Protein AF-A0A554V307-F1 (afdb_monomer_lite)

Foldseek 3Di:
DDPVVLVVCVVVVLVQLSVQVVCCVVVVDDPDDPVNNVVSSVVRD

pLDDT: mean 77.01, std 9.57, range [49.22, 89.0]

Sequence (45 aa):
MNTQTLLQMKQLRLYGMHRAFSTTLEANHGNYTNDELIAYLLQSE

Structure (mmCIF, N/CA/C/O backbone):
data_AF-A0A554V307-F1
#
_entry.id   AF-A0A554V307-F1
#
loop_
_atom_site.group_PDB
_atom_site.id
_atom_site.type_symbol
_atom_site.label_atom_id
_atom_site.label_alt_id
_atom_site.label_comp_id
_atom_site.label_asym_id
_atom_site.label_entity_id
_atom_site.label_seq_id
_atom_site.pdbx_PDB_ins_code
_atom_site.Cartn_x
_atom_site.Cartn_y
_atom_site.Cartn_z
_atom_site.occupancy
_atom_site.B_iso_or_equiv
_atom_site.auth_seq_id
_atom_site.auth_comp_id
_atom_site.auth_asym_id
_atom_site.auth_atom_id
_atom_site.pdbx_PDB_model_num
ATOM 1 N N . MET A 1 1 ? 9.591 9.893 -3.747 1.00 49.22 1 MET A N 1
ATOM 2 C CA . MET A 1 1 ? 8.125 9.974 -3.936 1.00 49.22 1 MET A CA 1
ATOM 3 C C . MET A 1 1 ? 7.433 9.916 -2.578 1.00 49.22 1 MET A C 1
ATOM 5 O O . MET A 1 1 ? 8.025 9.400 -1.640 1.00 49.22 1 MET A O 1
ATOM 9 N N . ASN A 1 2 ? 6.265 10.555 -2.460 1.00 62.72 2 ASN A N 1
ATOM 10 C CA . ASN A 1 2 ? 5.720 11.163 -1.237 1.00 62.72 2 ASN A CA 1
ATOM 11 C C . ASN A 1 2 ? 5.522 10.214 -0.038 1.00 62.72 2 ASN A C 1
ATOM 13 O O . ASN A 1 2 ? 4.562 9.450 0.021 1.00 62.72 2 ASN A O 1
ATOM 17 N N . THR A 1 3 ? 6.351 10.389 0.996 1.00 68.81 3 THR A N 1
ATOM 18 C CA . THR A 1 3 ? 6.118 9.877 2.361 1.00 68.81 3 THR A CA 1
ATOM 19 C C . THR A 1 3 ? 4.754 10.301 2.914 1.00 68.81 3 THR A C 1
ATOM 21 O O . THR A 1 3 ? 4.163 9.587 3.719 1.00 68.81 3 THR A O 1
ATOM 24 N N . GLN A 1 4 ? 4.219 11.427 2.434 1.00 79.62 4 GLN A N 1
ATOM 25 C CA . GLN A 1 4 ? 2.881 11.911 2.754 1.00 79.62 4 GLN A CA 1
ATOM 26 C C . GLN A 1 4 ? 1.773 10.955 2.288 1.00 79.62 4 GLN A C 1
ATOM 28 O O . GLN A 1 4 ? 0.841 10.706 3.047 1.00 79.62 4 GLN A O 1
ATOM 33 N N . THR A 1 5 ? 1.903 10.349 1.105 1.00 78.88 5 THR A N 1
ATOM 34 C CA . THR A 1 5 ? 0.910 9.410 0.559 1.00 78.88 5 THR A CA 1
ATOM 35 C C . THR A 1 5 ? 0.829 8.133 1.397 1.00 78.88 5 THR A C 1
ATOM 37 O O . THR A 1 5 ? -0.265 7.694 1.743 1.00 78.88 5 THR A O 1
ATOM 40 N N . LEU A 1 6 ? 1.975 7.589 1.822 1.00 77.81 6 LEU A N 1
ATOM 41 C CA . LEU A 1 6 ? 2.033 6.447 2.746 1.00 77.81 6 LEU A CA 1
ATOM 42 C C . LEU A 1 6 ? 1.384 6.770 4.100 1.00 77.81 6 LEU A C 1
ATOM 44 O O . LEU A 1 6 ? 0.638 5.964 4.657 1.00 77.81 6 LEU A O 1
ATOM 48 N N . LEU A 1 7 ? 1.623 7.977 4.617 1.00 82.44 7 LEU A N 1
ATOM 49 C CA . LEU A 1 7 ? 1.033 8.437 5.873 1.00 82.44 7 LEU A CA 1
ATOM 50 C C . LEU A 1 7 ? -0.492 8.564 5.769 1.00 82.44 7 LEU A C 1
ATOM 52 O O . LEU A 1 7 ? -1.203 8.154 6.687 1.00 82.44 7 LEU A O 1
ATOM 56 N N . GLN A 1 8 ? -0.994 9.062 4.638 1.00 83.94 8 GLN A N 1
ATOM 57 C CA . GLN A 1 8 ? -2.426 9.139 4.351 1.00 83.94 8 GLN A CA 1
ATOM 58 C C . GLN A 1 8 ? -3.056 7.746 4.226 1.00 83.94 8 GLN A C 1
ATOM 60 O O . GLN A 1 8 ? -4.083 7.499 4.852 1.00 83.94 8 GLN A O 1
ATOM 65 N N . MET A 1 9 ? -2.424 6.804 3.517 1.00 84.94 9 MET A N 1
ATOM 66 C CA . MET A 1 9 ? -2.901 5.413 3.426 1.00 84.94 9 MET A CA 1
ATOM 67 C C . MET A 1 9 ? -2.997 4.756 4.809 1.00 84.94 9 MET A C 1
ATOM 69 O O . MET A 1 9 ? -3.988 4.096 5.120 1.00 84.94 9 MET A O 1
ATOM 73 N N . LYS A 1 10 ? -2.014 5.003 5.686 1.00 82.38 10 LYS A N 1
ATOM 74 C CA . LYS A 1 10 ? -2.027 4.516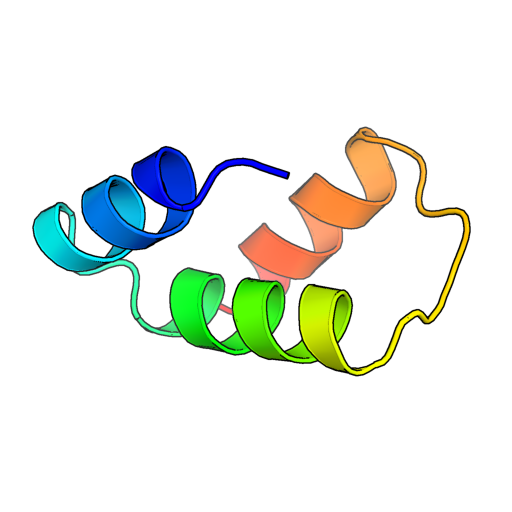 7.072 1.00 82.38 10 LYS A CA 1
ATOM 75 C C . LYS A 1 10 ? -3.147 5.144 7.910 1.00 82.38 10 LYS A C 1
ATOM 77 O O . LYS A 1 10 ? -3.775 4.434 8.693 1.00 82.38 10 LYS A O 1
ATOM 82 N N . GLN A 1 11 ? -3.411 6.444 7.752 1.00 87.12 11 GLN A N 1
ATOM 83 C CA . GLN A 1 11 ? -4.524 7.134 8.424 1.00 87.12 11 GLN A CA 1
ATOM 84 C C . GLN A 1 11 ? -5.891 6.628 7.943 1.00 87.12 11 GLN A C 1
ATOM 86 O O . GLN A 1 11 ? -6.805 6.476 8.750 1.00 87.12 11 GLN A O 1
ATOM 91 N N . LEU A 1 12 ? -6.006 6.309 6.653 1.00 89.00 12 LEU A N 1
ATOM 92 C CA . LEU A 1 12 ? -7.206 5.747 6.032 1.00 89.00 12 LEU A CA 1
ATOM 93 C C . LEU A 1 12 ? -7.356 4.231 6.244 1.00 89.00 12 LEU A C 1
ATOM 95 O O . LEU A 1 12 ? -8.364 3.664 5.837 1.00 89.00 12 LEU A O 1
ATOM 99 N N . ARG A 1 13 ? -6.397 3.584 6.927 1.00 87.06 13 ARG A N 1
ATOM 100 C CA . ARG A 1 13 ? -6.376 2.138 7.232 1.00 87.06 13 ARG A CA 1
ATOM 101 C C . ARG A 1 13 ? -6.302 1.237 5.985 1.00 87.06 13 ARG A C 1
ATOM 103 O O . ARG A 1 13 ? -6.676 0.072 6.062 1.00 87.06 13 ARG A O 1
ATOM 110 N N . LEU A 1 14 ? -5.757 1.753 4.881 1.00 84.88 14 LEU A N 1
ATOM 111 C CA . LEU A 1 14 ? -5.500 1.031 3.625 1.00 84.88 14 LEU A CA 1
ATOM 112 C C . LEU A 1 14 ? -4.196 0.229 3.737 1.00 84.88 14 LEU A C 1
ATOM 114 O O . LEU A 1 14 ? -3.165 0.575 3.150 1.00 84.88 14 LEU A O 1
ATOM 118 N N . TYR A 1 15 ? -4.182 -0.771 4.619 1.00 84.75 15 TYR A N 1
ATOM 119 C CA . TYR A 1 15 ? -2.956 -1.494 4.962 1.00 84.75 15 TYR A CA 1
ATOM 120 C C . TYR A 1 15 ? -2.452 -2.396 3.824 1.00 84.75 15 TYR A C 1
ATOM 122 O O . TYR A 1 15 ? -1.237 -2.595 3.723 1.00 84.75 15 TYR A O 1
ATOM 130 N N . GLY A 1 16 ? -3.348 -2.898 2.965 1.00 83.06 16 GLY A N 1
ATOM 131 C CA . GLY A 1 16 ? -2.999 -3.680 1.778 1.00 83.06 16 GLY A CA 1
ATOM 132 C C . GLY A 1 16 ? -2.261 -2.818 0.759 1.00 83.06 16 GLY A C 1
ATOM 133 O O . GLY A 1 16 ? -1.111 -3.106 0.411 1.00 83.06 16 GLY A O 1
ATOM 134 N N . MET A 1 17 ? -2.843 -1.664 0.420 1.00 84.69 17 MET A N 1
ATOM 135 C CA . MET A 1 17 ? -2.209 -0.658 -0.437 1.00 84.69 17 MET A CA 1
ATOM 136 C C . MET A 1 17 ? -0.904 -0.139 0.155 1.00 84.69 17 MET A C 1
ATOM 138 O O . MET A 1 17 ? 0.076 -0.010 -0.568 1.00 84.69 17 MET A O 1
ATOM 142 N N . HIS A 1 18 ? -0.849 0.133 1.462 1.00 84.62 18 HIS A N 1
ATOM 143 C CA . HIS A 1 18 ? 0.374 0.607 2.112 1.00 84.62 18 HIS A CA 1
ATOM 144 C C . HIS A 1 18 ? 1.517 -0.403 1.948 1.00 84.62 18 HIS A C 1
ATOM 146 O O . HIS A 1 18 ? 2.632 -0.026 1.595 1.00 84.62 18 HIS A O 1
ATOM 152 N N . ARG A 1 19 ? 1.256 -1.696 2.180 1.00 83.88 19 ARG A N 1
ATOM 153 C CA . ARG A 1 19 ? 2.262 -2.754 2.018 1.00 83.88 19 ARG A CA 1
ATOM 154 C C . ARG A 1 19 ? 2.674 -2.919 0.558 1.00 83.88 19 ARG A C 1
ATOM 156 O O . ARG A 1 19 ? 3.867 -3.036 0.282 1.00 83.88 19 ARG A O 1
ATOM 163 N N . ALA A 1 20 ? 1.712 -2.923 -0.358 1.00 83.12 20 ALA A N 1
ATOM 164 C CA . ALA A 1 20 ? 1.957 -3.053 -1.787 1.00 83.12 20 ALA A CA 1
ATOM 165 C C . ALA A 1 20 ? 2.779 -1.878 -2.323 1.00 83.12 20 ALA A C 1
ATOM 167 O O . ALA A 1 20 ? 3.791 -2.101 -2.982 1.00 83.12 20 ALA A O 1
ATOM 168 N N . PHE A 1 21 ? 2.416 -0.653 -1.937 1.00 80.44 21 PHE A N 1
ATOM 169 C CA . PHE A 1 21 ? 3.117 0.576 -2.289 1.00 80.44 21 PHE A CA 1
ATOM 170 C C . PHE A 1 21 ? 4.541 0.604 -1.726 1.00 80.44 21 PHE A C 1
ATOM 172 O O . PHE A 1 21 ? 5.483 0.869 -2.471 1.00 80.44 21 PHE A O 1
ATOM 179 N N . SER A 1 22 ? 4.724 0.283 -0.438 1.00 79.31 22 SER A N 1
ATOM 180 C CA . SER A 1 22 ? 6.055 0.152 0.171 1.00 79.31 22 SER A CA 1
ATOM 181 C C . SER A 1 22 ? 6.903 -0.883 -0.563 1.00 79.31 22 SER A C 1
ATOM 183 O O . SER A 1 22 ? 8.031 -0.582 -0.931 1.00 79.31 22 SER A O 1
ATOM 185 N N . THR A 1 23 ? 6.332 -2.047 -0.883 1.00 78.19 23 THR A N 1
ATOM 186 C CA . THR A 1 23 ? 7.045 -3.115 -1.599 1.00 78.19 23 THR A CA 1
ATOM 187 C C . THR A 1 23 ? 7.444 -2.678 -3.009 1.00 78.19 23 THR A C 1
ATOM 189 O O . THR A 1 23 ? 8.578 -2.906 -3.408 1.00 78.19 23 THR A O 1
ATOM 192 N N . THR A 1 24 ? 6.564 -2.007 -3.761 1.00 74.31 24 THR A N 1
ATOM 193 C CA . THR A 1 24 ? 6.901 -1.476 -5.096 1.00 74.31 24 THR A CA 1
ATOM 194 C C . THR A 1 24 ? 7.947 -0.367 -5.043 1.00 74.31 24 THR A C 1
ATOM 196 O O . THR A 1 24 ? 8.799 -0.286 -5.925 1.00 74.31 24 THR A O 1
ATOM 199 N N . LEU A 1 25 ? 7.911 0.465 -3.998 1.00 71.56 25 LEU A N 1
ATOM 200 C CA . LEU A 1 25 ? 8.842 1.574 -3.808 1.00 71.56 25 LEU A CA 1
ATOM 201 C C . LEU A 1 25 ? 10.239 1.075 -3.407 1.00 71.56 25 LEU A C 1
ATOM 203 O O . LEU A 1 25 ? 11.237 1.589 -3.903 1.00 71.56 25 LEU A O 1
ATOM 207 N N . GLU A 1 26 ? 10.310 0.063 -2.538 1.00 67.19 26 GLU A N 1
ATOM 208 C CA . GLU A 1 26 ? 11.556 -0.582 -2.107 1.00 67.19 26 GLU A CA 1
ATOM 209 C C . GLU A 1 26 ? 12.141 -1.498 -3.187 1.00 67.19 26 GLU A C 1
ATOM 211 O O . GLU A 1 26 ? 13.359 -1.569 -3.342 1.00 67.19 26 GLU A O 1
ATOM 216 N N . ALA A 1 27 ? 11.291 -2.169 -3.971 1.00 63.12 27 ALA A N 1
ATOM 217 C CA . ALA A 1 27 ? 11.732 -3.074 -5.026 1.00 63.12 27 ALA A CA 1
ATOM 218 C C . ALA A 1 27 ? 12.370 -2.351 -6.221 1.00 63.12 27 ALA A C 1
ATOM 220 O O . ALA A 1 27 ? 12.956 -3.028 -7.064 1.00 63.12 27 ALA A O 1
ATOM 221 N N . ASN A 1 28 ? 12.261 -1.013 -6.312 1.00 57.94 28 ASN A N 1
ATOM 222 C CA . ASN A 1 28 ? 12.776 -0.189 -7.418 1.00 57.94 28 ASN A CA 1
ATOM 223 C C . ASN A 1 28 ? 12.399 -0.760 -8.805 1.00 57.94 28 ASN A C 1
ATOM 225 O O . ASN A 1 28 ? 13.103 -0.576 -9.799 1.00 57.94 28 ASN A O 1
ATOM 229 N N . HIS A 1 29 ? 11.316 -1.541 -8.841 1.00 54.44 29 HIS A N 1
ATOM 230 C CA . HIS A 1 29 ? 10.987 -2.432 -9.936 1.00 54.44 29 HIS A CA 1
ATOM 231 C C . HIS A 1 29 ? 9.859 -1.809 -10.731 1.00 54.44 29 HIS A C 1
ATOM 233 O O . HIS A 1 29 ? 8.746 -1.665 -10.234 1.00 54.44 29 HIS A O 1
ATOM 239 N N . GLY A 1 30 ? 10.167 -1.534 -11.992 1.00 57.00 30 GLY A N 1
ATOM 240 C CA . GLY A 1 30 ? 9.182 -1.375 -13.044 1.00 57.00 30 GLY A CA 1
ATOM 241 C C 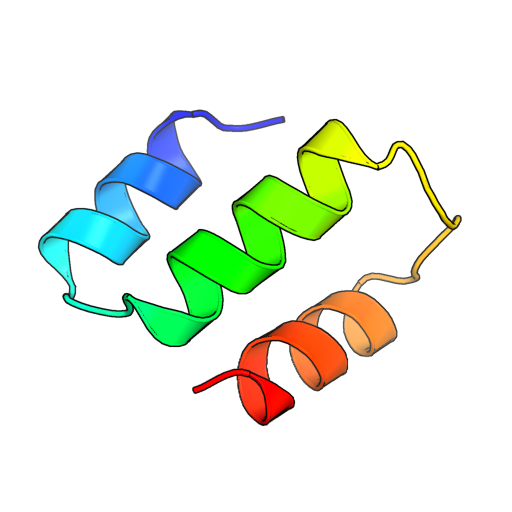. GLY A 1 30 ? 8.825 0.072 -13.310 1.00 57.00 30 GLY A C 1
ATOM 242 O O . GLY A 1 30 ? 8.330 0.785 -12.443 1.00 57.00 30 GLY A O 1
ATOM 243 N N . ASN A 1 31 ? 9.023 0.471 -14.562 1.00 66.12 31 ASN A N 1
ATOM 244 C CA . ASN A 1 31 ? 8.380 1.625 -15.173 1.00 66.12 31 ASN A CA 1
ATOM 245 C C . ASN A 1 31 ? 6.862 1.384 -15.234 1.00 66.12 31 ASN A C 1
ATOM 247 O O . ASN A 1 31 ? 6.313 1.228 -16.320 1.00 66.12 31 ASN A O 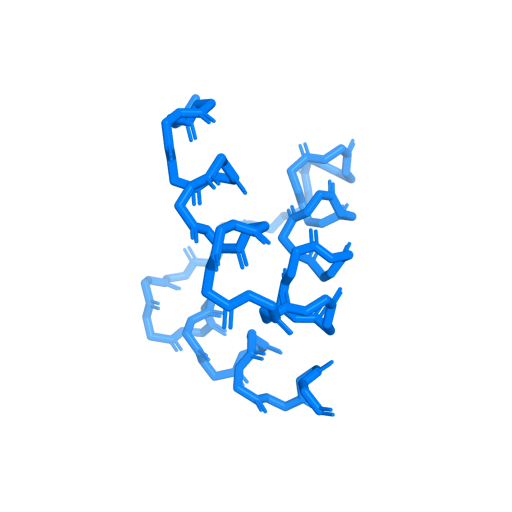1
ATOM 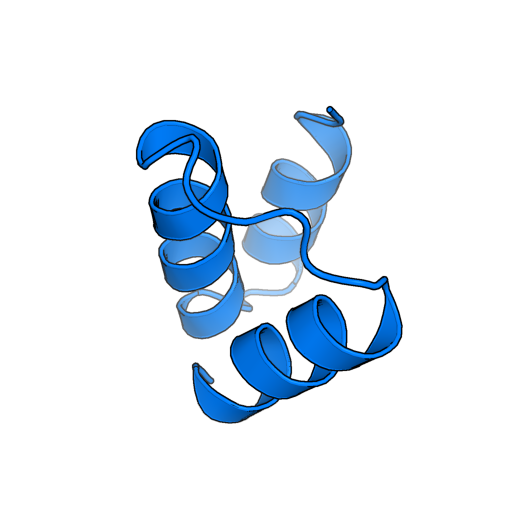251 N N . TYR A 1 32 ? 6.194 1.277 -14.086 1.00 68.94 32 TYR A N 1
ATOM 252 C CA . TYR A 1 32 ? 4.745 1.219 -14.051 1.00 68.94 32 TYR A CA 1
ATOM 253 C C . TYR A 1 32 ? 4.219 2.550 -14.561 1.00 68.94 32 TYR A C 1
ATOM 255 O O . TYR A 1 32 ? 4.598 3.623 -14.078 1.00 68.94 32 TYR A O 1
ATOM 263 N N . THR A 1 33 ? 3.33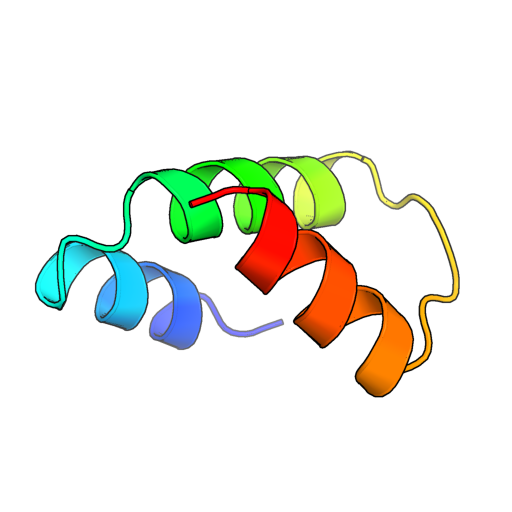4 2.479 -15.543 1.00 81.25 33 THR A N 1
ATOM 264 C CA . THR A 1 33 ? 2.460 3.603 -15.847 1.00 81.25 33 THR A CA 1
ATOM 265 C C . THR A 1 33 ? 1.533 3.844 -14.655 1.00 81.25 33 THR A C 1
ATOM 267 O O . THR A 1 33 ? 1.302 2.958 -13.826 1.00 81.25 33 THR A O 1
ATOM 270 N N . ASN A 1 34 ? 1.000 5.061 -14.542 1.00 77.88 34 ASN A N 1
ATOM 271 C CA . ASN A 1 34 ? 0.124 5.411 -13.422 1.00 77.88 34 ASN A CA 1
ATOM 272 C C . ASN A 1 34 ? -1.068 4.446 -13.304 1.00 77.88 34 ASN A C 1
ATOM 274 O O . ASN A 1 34 ? -1.423 4.061 -12.193 1.00 77.88 34 ASN A O 1
ATOM 278 N N . ASP A 1 35 ? -1.640 4.016 -14.430 1.00 83.62 35 ASP A N 1
ATOM 279 C CA . ASP A 1 35 ? -2.764 3.078 -14.459 1.00 83.62 35 ASP A CA 1
ATOM 280 C C . ASP A 1 35 ? -2.383 1.682 -13.947 1.00 83.62 35 ASP A C 1
ATOM 282 O O . ASP A 1 35 ? -3.121 1.093 -13.157 1.00 83.62 35 ASP A O 1
ATOM 286 N N . GLU A 1 36 ? -1.211 1.166 -14.327 1.00 82.75 36 GLU A N 1
ATOM 287 C CA . GLU A 1 36 ? -0.725 -0.138 -13.854 1.00 82.75 36 GLU A CA 1
ATOM 288 C C . GLU A 1 36 ? -0.444 -0.124 -12.350 1.00 82.75 36 GLU A C 1
ATOM 290 O O . GLU A 1 36 ? -0.773 -1.082 -11.648 1.00 82.75 36 GLU A O 1
ATOM 295 N N . LEU A 1 37 ? 0.110 0.979 -11.838 1.00 80.56 37 LEU A N 1
ATOM 296 C CA . LEU A 1 37 ? 0.333 1.146 -10.406 1.00 80.56 37 LEU A CA 1
ATOM 297 C C . LEU A 1 37 ? -0.997 1.181 -9.643 1.00 80.56 37 LEU A C 1
ATOM 299 O O . LEU A 1 37 ? -1.128 0.524 -8.613 1.00 80.56 37 LEU A O 1
ATOM 303 N N . ILE A 1 38 ? -1.995 1.911 -10.146 1.00 82.00 38 ILE A N 1
ATOM 304 C CA . ILE A 1 38 ? -3.324 1.975 -9.524 1.00 82.00 38 ILE A CA 1
ATOM 305 C C . ILE A 1 38 ? -3.990 0.596 -9.531 1.00 82.00 38 ILE A C 1
ATOM 307 O O . ILE A 1 38 ? -4.510 0.176 -8.498 1.00 82.00 38 ILE A O 1
ATOM 311 N N . ALA A 1 39 ? -3.940 -0.131 -10.650 1.00 85.12 39 ALA A N 1
ATOM 312 C CA . ALA A 1 39 ? -4.490 -1.481 -10.750 1.00 85.12 39 ALA A CA 1
ATOM 313 C C . ALA A 1 39 ? -3.813 -2.448 -9.767 1.00 85.12 39 ALA A C 1
ATOM 315 O O . AL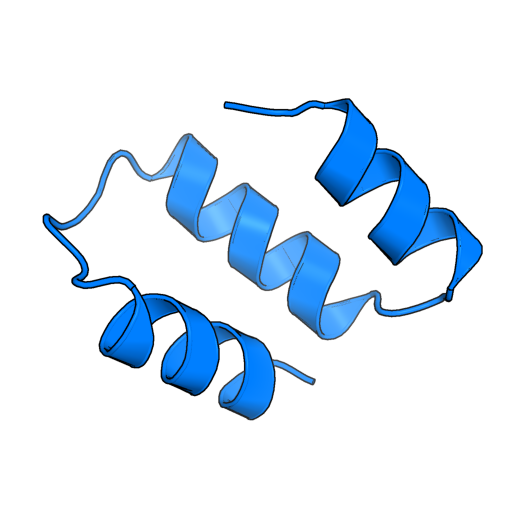A A 1 39 ? -4.494 -3.199 -9.069 1.00 85.12 39 ALA A O 1
ATOM 316 N N . TYR A 1 40 ? -2.484 -2.387 -9.653 1.00 81.88 40 TYR A N 1
ATOM 317 C CA . TYR A 1 40 ? -1.722 -3.193 -8.702 1.00 81.88 40 TYR A CA 1
ATOM 318 C C . TYR A 1 40 ? -2.078 -2.876 -7.242 1.00 81.88 40 TYR A C 1
ATOM 320 O O . TYR A 1 40 ? -2.272 -3.788 -6.436 1.00 81.88 40 TYR A O 1
ATOM 328 N N . LEU A 1 41 ? -2.201 -1.592 -6.895 1.00 82.44 41 LEU A N 1
ATOM 329 C CA . LEU A 1 41 ? -2.600 -1.172 -5.550 1.00 82.44 41 LEU A CA 1
ATOM 330 C C . LEU A 1 41 ? -4.028 -1.613 -5.223 1.00 82.44 41 LEU A C 1
ATOM 332 O O . LEU A 1 41 ? -4.267 -2.093 -4.121 1.00 82.44 41 LEU A O 1
ATOM 336 N N . LEU A 1 42 ? -4.952 -1.508 -6.181 1.00 82.31 42 LEU A N 1
ATOM 337 C CA . LEU A 1 42 ? -6.341 -1.935 -6.016 1.00 82.31 42 LEU A CA 1
ATOM 338 C C . LEU A 1 42 ? -6.464 -3.454 -5.828 1.00 82.31 42 LEU A C 1
ATOM 340 O O . LEU A 1 42 ? -7.252 -3.901 -5.006 1.00 82.31 42 LEU A O 1
ATOM 344 N N . GLN A 1 43 ? -5.664 -4.236 -6.558 1.00 80.88 43 GLN A N 1
ATOM 345 C CA . GLN A 1 43 ? -5.581 -5.697 -6.432 1.00 80.88 43 GLN A CA 1
ATOM 346 C C . GLN A 1 43 ? -5.004 -6.148 -5.077 1.00 80.88 43 GLN A C 1
ATOM 348 O O . GLN A 1 43 ? -5.164 -7.308 -4.700 1.00 80.88 43 GLN A O 1
ATOM 353 N N . SER A 1 44 ? -4.278 -5.264 -4.389 1.00 75.94 44 SER A N 1
ATOM 354 C CA . SER A 1 44 ? -3.530 -5.586 -3.171 1.00 75.94 44 SER A CA 1
ATOM 355 C C . SER A 1 44 ? -4.252 -5.234 -1.865 1.00 75.94 44 SER A C 1
ATOM 357 O O . SER A 1 44 ? -3.691 -5.484 -0.794 1.00 75.94 44 SER A O 1
ATOM 359 N N . GLU A 1 45 ? -5.447 -4.640 -1.938 1.00 67.19 45 GLU A N 1
ATOM 360 C CA . GLU A 1 45 ? -6.394 -4.592 -0.808 1.00 67.19 45 GLU A CA 1
ATOM 361 C C . GLU A 1 45 ? -7.096 -5.934 -0.611 1.00 67.19 45 GLU A C 1
ATOM 363 O O . GLU A 1 45 ? -7.276 -6.308 0.570 1.00 67.19 45 GLU A O 1
#

Secondary structure (DSSP, 8-state):
--HHHHHHHHHTT-HHHHHHHHHHHHTT-----HHHHHHHHHHT-

Organism: NCBI:txid2047982

Radius of gyration: 9.99 Å; chains: 1; bounding box: 20×18×24 Å